Protein AF-A0A928EV12-F1 (afdb_monomer_lite)

Foldseek 3Di:
DVVVVVVVVVVVVVVVLVVDDPQARDDDPVVLVVLVVLCVDPPRNVVVLVCQCPPPSHPVSNVSSVVVVVVVVVVVVVVVVVVVCCVVPVCVVVVVVVVVVVVVVVVVVVVVD

Structure (mmCIF, N/CA/C/O backbone):
data_AF-A0A928EV12-F1
#
_entry.id   AF-A0A928EV12-F1
#
loop_
_atom_site.group_PDB
_atom_site.id
_atom_site.type_symbol
_atom_site.label_atom_id
_atom_site.label_alt_id
_atom_site.label_comp_id
_atom_site.label_asym_id
_atom_site.label_entity_id
_atom_site.label_seq_id
_atom_site.pdbx_PDB_ins_code
_atom_site.Cartn_x
_atom_site.Cartn_y
_atom_site.Cartn_z
_atom_site.occupancy
_atom_site.B_iso_or_equiv
_atom_site.auth_seq_id
_atom_site.auth_comp_id
_atom_site.auth_asym_id
_atom_site.auth_atom_id
_atom_site.pdbx_PDB_model_num
ATOM 1 N N . MET A 1 1 ? -9.757 -16.437 40.587 1.00 73.81 1 MET A N 1
ATOM 2 C CA . MET A 1 1 ? -9.591 -14.972 40.817 1.00 73.81 1 MET A CA 1
ATOM 3 C C . MET A 1 1 ? -8.925 -14.192 39.666 1.00 73.81 1 MET A C 1
ATOM 5 O O . MET A 1 1 ? -9.386 -13.099 39.354 1.00 73.81 1 MET A O 1
ATOM 9 N N . LYS A 1 2 ? -7.878 -14.703 38.990 1.00 88.75 2 LYS A N 1
ATOM 10 C CA . LYS A 1 2 ? -7.139 -13.962 37.933 1.00 88.75 2 LYS A CA 1
ATOM 11 C C . LYS A 1 2 ? -8.007 -13.497 36.737 1.00 88.75 2 LYS A C 1
ATOM 13 O O . LYS A 1 2 ? -7.866 -12.365 36.278 1.00 88.75 2 LYS A O 1
ATOM 18 N N . LYS A 1 3 ? -8.952 -14.329 36.267 1.00 84.19 3 LYS A N 1
ATOM 19 C CA . LYS A 1 3 ? -9.862 -14.020 35.137 1.00 84.19 3 LYS A CA 1
ATOM 20 C C . LYS A 1 3 ? -10.787 -12.826 35.424 1.00 84.19 3 LYS A C 1
ATOM 22 O O . LYS A 1 3 ? -10.951 -11.966 34.565 1.00 84.19 3 LYS A O 1
ATOM 27 N N . VAL A 1 4 ? -11.313 -12.731 36.646 1.00 87.00 4 VAL A N 1
ATOM 28 C CA . VAL A 1 4 ? -12.197 -11.633 37.084 1.00 87.00 4 VAL A CA 1
ATOM 29 C C . VAL A 1 4 ? -11.447 -10.298 37.089 1.00 87.00 4 VAL A C 1
ATOM 31 O O . VAL A 1 4 ? -11.920 -9.325 36.502 1.00 87.00 4 VAL A O 1
ATOM 34 N N . LYS A 1 5 ? -10.223 -10.270 37.638 1.00 91.19 5 LYS A N 1
ATOM 35 C CA . LYS A 1 5 ? -9.355 -9.078 37.608 1.00 91.19 5 LYS A CA 1
ATOM 36 C C . LYS A 1 5 ? -9.077 -8.609 36.166 1.00 91.19 5 LYS A C 1
ATOM 38 O O . LYS A 1 5 ? -9.155 -7.416 35.882 1.00 91.19 5 LYS A O 1
ATOM 43 N N . LYS A 1 6 ? -8.841 -9.540 35.227 1.00 90.44 6 LYS A N 1
ATOM 44 C CA . LYS A 1 6 ? -8.634 -9.237 33.792 1.00 90.44 6 LYS A CA 1
ATOM 45 C C . LYS A 1 6 ? -9.875 -8.627 33.126 1.00 90.44 6 LYS A C 1
ATOM 47 O O . LYS A 1 6 ? -9.745 -7.689 32.342 1.00 90.44 6 LYS A O 1
ATOM 52 N N . ILE A 1 7 ? -11.068 -9.142 33.428 1.00 91.25 7 ILE A N 1
ATOM 53 C CA . ILE A 1 7 ? -12.334 -8.626 32.879 1.00 91.25 7 ILE A CA 1
ATOM 54 C C . ILE A 1 7 ? -12.614 -7.212 33.401 1.00 91.25 7 ILE A C 1
ATOM 56 O O . ILE A 1 7 ? -12.948 -6.334 32.604 1.00 91.25 7 ILE A O 1
ATOM 60 N N . SER A 1 8 ? -12.409 -6.974 34.701 1.00 92.12 8 SER A N 1
ATOM 61 C CA . SER A 1 8 ? -12.546 -5.644 35.311 1.00 92.12 8 SER A CA 1
ATOM 62 C C . SER A 1 8 ? -11.635 -4.616 34.627 1.00 92.12 8 SER A C 1
ATOM 64 O O . SER A 1 8 ? -12.114 -3.592 34.136 1.00 92.12 8 SER A O 1
ATOM 66 N N . LYS A 1 9 ? -10.351 -4.952 34.437 1.00 92.69 9 LYS A N 1
ATOM 67 C CA . LYS A 1 9 ? -9.385 -4.083 33.745 1.00 92.69 9 LYS A CA 1
ATOM 68 C C . LYS A 1 9 ? -9.809 -3.747 32.306 1.00 92.69 9 LYS A C 1
ATOM 70 O O . LYS A 1 9 ? -9.748 -2.592 31.901 1.00 92.69 9 LYS A O 1
ATOM 75 N N . ARG A 1 10 ? -10.308 -4.721 31.530 1.00 89.88 10 ARG A N 1
ATOM 76 C CA . ARG A 1 10 ? -10.842 -4.480 30.167 1.00 89.88 10 ARG A CA 1
ATOM 77 C C . ARG A 1 10 ? -12.075 -3.574 30.166 1.00 89.88 10 ARG A C 1
ATOM 79 O O . ARG A 1 10 ? -12.277 -2.805 29.228 1.00 89.88 10 ARG A O 1
ATOM 86 N N . LYS A 1 11 ? -12.931 -3.686 31.185 1.00 91.38 11 LYS A N 1
ATOM 87 C CA . LYS A 1 11 ? -14.104 -2.817 31.350 1.00 91.38 11 LYS A CA 1
ATOM 88 C C . LYS A 1 11 ? -13.667 -1.379 31.644 1.00 91.38 11 LYS A C 1
ATOM 90 O O . LYS A 1 11 ? -14.196 -0.463 31.026 1.00 91.38 11 LYS A O 1
ATOM 95 N N . GLN A 1 12 ? -12.654 -1.208 32.492 1.00 93.31 12 GLN A N 1
ATOM 96 C CA . GLN A 1 12 ? -12.059 0.092 32.800 1.00 93.31 12 GLN A CA 1
ATOM 97 C C . GLN A 1 12 ? -11.434 0.755 31.561 1.00 93.31 12 GLN A C 1
ATOM 99 O O . GLN A 1 12 ? -11.754 1.904 31.278 1.00 93.31 12 GLN A O 1
ATOM 104 N N . ILE A 1 13 ? -10.632 0.027 30.771 1.00 91.44 13 ILE A N 1
ATOM 105 C CA . ILE A 1 13 ? -10.025 0.553 29.529 1.00 91.44 13 ILE A CA 1
ATOM 106 C C . ILE A 1 13 ? -11.102 1.045 28.554 1.00 91.44 13 ILE A C 1
ATOM 108 O O . ILE A 1 13 ? -11.029 2.174 28.083 1.00 91.44 13 ILE A O 1
ATOM 112 N N . ARG A 1 14 ? -12.159 0.253 28.324 1.00 88.56 14 ARG A N 1
ATOM 113 C CA . ARG A 1 14 ? -13.274 0.668 27.454 1.00 88.56 14 ARG A CA 1
ATOM 114 C C . ARG A 1 14 ? -13.992 1.925 27.948 1.00 88.56 14 ARG A C 1
ATOM 116 O O . ARG A 1 14 ? -14.496 2.691 27.134 1.00 88.56 14 ARG A O 1
ATOM 123 N N . ASN A 1 15 ? -14.084 2.136 29.260 1.00 91.38 15 ASN A N 1
ATOM 124 C CA . ASN A 1 15 ? -14.688 3.353 29.805 1.00 91.38 15 ASN A CA 1
ATOM 125 C C . ASN A 1 15 ? -13.803 4.577 29.544 1.00 91.38 15 ASN A C 1
ATOM 127 O O . ASN A 1 15 ? -14.323 5.606 29.126 1.00 91.38 15 ASN A O 1
ATOM 131 N N . ILE A 1 16 ? -12.484 4.436 29.701 1.00 91.31 16 ILE A N 1
ATOM 132 C CA . ILE A 1 16 ? -11.512 5.486 29.365 1.00 91.31 16 ILE A CA 1
ATOM 133 C C . ILE A 1 16 ? -11.598 5.815 27.866 1.00 91.31 16 ILE A C 1
ATOM 135 O O . ILE A 1 16 ? -11.773 6.971 27.499 1.00 91.31 16 ILE A O 1
ATOM 139 N N . GLU A 1 17 ? -11.600 4.807 26.986 1.00 88.62 17 GLU A N 1
ATOM 140 C CA . GLU A 1 17 ? -11.750 4.991 25.531 1.00 88.62 17 GLU A CA 1
ATOM 141 C C . GLU A 1 17 ? -13.028 5.751 25.142 1.00 88.62 17 GLU A C 1
ATOM 143 O O . GLU A 1 17 ? -13.025 6.545 24.200 1.00 88.62 17 GLU A O 1
ATOM 148 N N . LYS A 1 18 ? -14.134 5.539 25.867 1.00 87.81 18 LYS A N 1
ATOM 149 C CA . LYS A 1 18 ? -15.393 6.265 25.634 1.00 87.81 18 LYS A CA 1
ATOM 150 C C . LYS A 1 18 ? -15.306 7.738 26.030 1.00 87.81 18 LYS A C 1
ATOM 152 O O . LYS A 1 18 ? -15.986 8.554 25.406 1.00 87.81 18 LYS A O 1
ATOM 157 N N . GLN A 1 19 ? -14.485 8.073 27.022 1.00 90.88 19 GLN A N 1
ATOM 158 C CA . GLN A 1 19 ? -14.250 9.450 27.458 1.00 90.88 19 GLN A CA 1
ATOM 159 C C . GLN A 1 19 ? -13.335 10.218 26.493 1.00 90.88 19 GLN A C 1
ATOM 161 O O . GLN A 1 19 ? -13.377 11.446 26.472 1.00 90.88 19 GLN A O 1
ATOM 166 N N . LEU A 1 20 ? -12.563 9.528 25.639 1.00 88.75 20 LEU A N 1
ATOM 167 C CA . LEU A 1 20 ? -11.733 10.193 24.637 1.00 88.75 20 LEU A CA 1
ATOM 168 C C . LEU A 1 20 ? -12.584 10.941 23.591 1.00 88.75 20 LEU A C 1
ATOM 170 O O . LEU A 1 20 ? -13.633 10.436 23.145 1.00 88.75 20 LEU A O 1
ATOM 174 N N . PRO A 1 21 ? -12.098 12.105 23.115 1.00 88.12 21 PRO A N 1
ATOM 175 C CA . PRO A 1 21 ? -12.708 12.807 21.995 1.00 88.12 21 PRO A CA 1
ATOM 176 C C . PRO A 1 21 ? -12.748 11.891 20.770 1.00 88.12 21 PRO A C 1
ATOM 178 O O . PRO A 1 21 ? -11.822 11.116 20.517 1.00 88.12 21 PRO A O 1
ATOM 181 N N . LYS A 1 22 ? -13.822 11.993 19.975 1.00 85.25 22 LYS A N 1
ATOM 182 C CA . LYS A 1 22 ? -14.079 11.106 18.822 1.00 85.25 22 LYS A CA 1
ATOM 183 C C . LYS A 1 22 ? -12.880 10.997 17.862 1.00 85.25 22 LYS A C 1
ATOM 185 O O . LYS A 1 22 ? -12.693 9.951 17.253 1.00 85.25 22 LYS A O 1
ATOM 190 N N . SER A 1 23 ? -12.058 12.042 17.764 1.00 86.50 23 SER A N 1
ATOM 191 C CA . SER A 1 23 ? -10.881 12.121 16.890 1.00 86.50 23 SER A CA 1
ATOM 192 C C . SER A 1 23 ? -9.708 11.217 17.295 1.00 86.50 23 SER A C 1
ATOM 194 O O . SER A 1 23 ? -8.861 10.944 16.448 1.00 86.50 23 SER A O 1
ATOM 196 N N . TYR A 1 24 ? -9.652 10.772 18.554 1.00 87.56 24 TYR A N 1
ATOM 197 C CA . TYR A 1 24 ? -8.582 9.923 19.101 1.00 87.56 24 TYR A CA 1
ATOM 198 C C . TYR A 1 24 ? -9.077 8.553 19.560 1.00 87.56 24 TYR A C 1
ATOM 200 O O . TYR A 1 24 ? -8.311 7.771 20.121 1.00 87.56 24 TYR A O 1
ATOM 208 N N . ARG A 1 25 ? -10.354 8.236 19.328 1.00 87.94 25 ARG A N 1
ATOM 209 C CA . ARG A 1 25 ? -10.875 6.927 19.709 1.00 87.94 25 ARG A CA 1
ATOM 210 C C . ARG A 1 25 ? -10.173 5.830 18.904 1.00 87.94 25 ARG A C 1
ATOM 212 O O . ARG A 1 25 ? -10.080 5.950 17.673 1.00 87.94 25 ARG A O 1
ATOM 219 N N . PRO A 1 26 ? -9.685 4.774 19.576 1.00 86.44 26 PRO A N 1
ATOM 220 C CA . PRO A 1 26 ? -9.046 3.664 18.897 1.00 86.44 26 PRO A CA 1
ATOM 221 C C . PRO A 1 26 ? -10.065 2.931 18.026 1.00 86.44 26 PRO A C 1
ATOM 223 O O . PRO A 1 26 ? -11.250 2.840 18.351 1.00 86.44 26 PRO A O 1
ATOM 226 N N . ILE A 1 27 ? -9.587 2.421 16.896 1.00 88.75 27 ILE A N 1
ATOM 227 C CA . ILE A 1 27 ? -10.366 1.560 16.010 1.00 88.75 27 ILE A CA 1
ATOM 228 C C . ILE A 1 27 ? -9.969 0.124 16.309 1.00 88.75 27 ILE A C 1
ATOM 230 O O . ILE A 1 27 ? -8.825 -0.159 16.665 1.00 88.75 27 ILE A O 1
ATOM 234 N N . THR A 1 28 ? -10.925 -0.788 16.188 1.00 89.56 28 THR A N 1
ATOM 235 C CA . THR A 1 28 ? -10.666 -2.218 16.331 1.00 89.56 28 THR A CA 1
ATOM 236 C C . THR A 1 28 ? -9.687 -2.700 15.255 1.00 89.56 28 THR A C 1
ATOM 238 O O . THR A 1 28 ? -9.637 -2.154 14.153 1.00 89.56 28 THR A O 1
ATOM 241 N N . GLY A 1 29 ? -8.932 -3.766 15.539 1.00 88.75 29 GLY A N 1
ATOM 242 C CA . GLY A 1 29 ? -8.013 -4.355 14.553 1.00 88.75 29 GLY A CA 1
ATOM 243 C C . GLY A 1 29 ? -8.708 -4.729 13.236 1.00 88.75 29 GLY A C 1
ATOM 244 O O . GLY A 1 29 ? -8.169 -4.489 12.160 1.00 88.75 29 GLY A O 1
ATOM 245 N N . TRP A 1 30 ? -9.957 -5.197 13.306 1.00 92.25 30 TRP A N 1
ATOM 246 C CA . TRP A 1 30 ? -10.768 -5.513 12.124 1.00 92.25 30 TRP A CA 1
ATOM 247 C C . TRP A 1 30 ? -11.095 -4.286 11.263 1.00 92.25 30 TRP A C 1
ATOM 249 O O . TRP A 1 30 ? -11.146 -4.374 10.038 1.00 92.25 30 TRP A O 1
ATOM 259 N N . GLY A 1 31 ? -11.274 -3.122 11.894 1.00 89.62 31 GLY A N 1
ATOM 260 C CA . GLY A 1 31 ? -11.473 -1.870 11.174 1.00 89.62 31 GLY A CA 1
ATOM 261 C C . GLY A 1 31 ? -10.233 -1.447 10.385 1.00 89.62 31 GLY A C 1
ATOM 262 O O . GLY A 1 31 ? -10.372 -0.841 9.327 1.00 89.62 31 GLY A O 1
ATOM 263 N N . TYR A 1 32 ? -9.026 -1.794 10.846 1.00 90.31 32 TYR A N 1
ATOM 264 C CA . TYR A 1 32 ? -7.810 -1.623 10.044 1.00 90.31 32 TYR A CA 1
ATOM 265 C C . TYR A 1 32 ? -7.730 -2.632 8.913 1.00 90.31 32 TYR A C 1
ATOM 267 O O . TYR A 1 32 ? -7.477 -2.227 7.785 1.00 90.31 32 TYR A O 1
ATOM 275 N N . PHE A 1 33 ? -8.013 -3.904 9.196 1.00 93.69 33 PHE A N 1
ATOM 276 C CA . PHE A 1 33 ? -7.985 -4.970 8.197 1.00 93.69 33 PHE A CA 1
ATOM 277 C C . PHE A 1 33 ? -8.821 -4.629 6.959 1.00 93.69 33 PHE A C 1
ATOM 279 O O . PHE A 1 33 ? -8.302 -4.637 5.846 1.00 93.69 33 PHE A O 1
ATOM 286 N N . TRP A 1 34 ? -10.087 -4.240 7.143 1.00 92.38 34 TRP A N 1
ATOM 287 C CA . TRP A 1 34 ? -10.955 -3.911 6.009 1.00 92.38 34 TRP A CA 1
ATOM 288 C C . TRP A 1 34 ? -10.472 -2.686 5.231 1.00 92.38 34 TRP A C 1
ATOM 290 O O . TRP A 1 34 ? -10.645 -2.607 4.021 1.00 92.38 34 TRP A O 1
ATOM 300 N N . ARG A 1 35 ? -9.820 -1.735 5.908 1.00 91.56 35 ARG A N 1
ATOM 301 C CA . ARG A 1 35 ? -9.236 -0.560 5.253 1.00 91.56 35 ARG A CA 1
ATOM 302 C C . ARG A 1 35 ? -8.003 -0.942 4.446 1.00 91.56 35 ARG A C 1
ATOM 304 O O . ARG A 1 35 ? -7.859 -0.436 3.345 1.00 91.56 35 ARG A O 1
ATOM 311 N N . THR A 1 36 ? -7.172 -1.863 4.933 1.00 91.19 36 THR A N 1
ATOM 312 C CA . THR A 1 36 ? -6.067 -2.433 4.149 1.00 91.19 36 THR A CA 1
ATOM 313 C C . THR A 1 36 ? -6.584 -3.120 2.887 1.00 91.19 36 THR A C 1
ATOM 315 O O . THR A 1 36 ? -6.077 -2.846 1.806 1.00 91.19 36 THR A O 1
ATOM 318 N N . VAL A 1 37 ? -7.623 -3.956 3.009 1.00 92.25 37 VAL A N 1
ATOM 319 C CA . VAL A 1 37 ? -8.257 -4.625 1.859 1.00 92.25 37 VAL A CA 1
ATOM 320 C C . VAL A 1 37 ? -8.830 -3.598 0.884 1.00 92.25 37 VAL A C 1
ATOM 322 O O . VAL A 1 37 ? -8.573 -3.678 -0.311 1.00 92.25 37 VAL A O 1
ATOM 325 N N . LEU A 1 38 ? -9.544 -2.590 1.389 1.00 90.50 38 LEU A N 1
ATOM 326 C CA . LEU A 1 38 ? -10.119 -1.531 0.564 1.00 90.50 38 LEU A CA 1
ATOM 327 C C . LEU A 1 38 ? -9.040 -0.745 -0.190 1.00 90.50 38 LEU A C 1
ATOM 329 O O . LEU A 1 38 ? -9.225 -0.441 -1.359 1.00 90.50 38 LEU A O 1
ATOM 333 N N . TYR A 1 39 ? -7.915 -0.434 0.458 1.00 90.12 39 TYR A N 1
ATOM 334 C CA . TYR A 1 39 ? -6.802 0.302 -0.149 1.00 90.12 39 TYR A CA 1
ATOM 335 C C . TYR A 1 39 ? -5.997 -0.521 -1.156 1.00 90.12 39 TYR A C 1
ATOM 337 O O . TYR A 1 39 ? -5.330 0.065 -2.006 1.00 90.12 39 TYR A O 1
ATOM 345 N N . ALA A 1 40 ? -6.061 -1.851 -1.075 1.00 88.50 40 ALA A N 1
ATOM 346 C CA . ALA A 1 40 ? -5.421 -2.739 -2.038 1.00 88.50 40 ALA A CA 1
ATOM 347 C C . ALA A 1 40 ? -6.155 -2.771 -3.389 1.00 88.50 40 ALA A C 1
ATOM 349 O O . ALA A 1 40 ? -5.550 -3.119 -4.400 1.00 88.50 40 ALA A O 1
ATOM 350 N N . ILE A 1 41 ? -7.440 -2.396 -3.426 1.00 91.62 41 ILE A N 1
ATOM 351 C CA . ILE A 1 41 ? -8.224 -2.355 -4.664 1.00 91.62 41 ILE A CA 1
ATOM 352 C C . ILE A 1 41 ? -7.755 -1.161 -5.516 1.00 91.62 41 ILE A C 1
ATOM 354 O O . ILE A 1 41 ? -7.864 -0.015 -5.066 1.00 91.62 41 ILE A O 1
ATOM 358 N N . PRO A 1 42 ? -7.266 -1.380 -6.750 1.00 86.31 42 PRO A N 1
ATOM 359 C CA . PRO A 1 42 ? -6.838 -0.290 -7.620 1.00 86.31 42 PRO A CA 1
ATOM 360 C C . PRO A 1 42 ? -8.024 0.603 -8.012 1.00 86.31 42 PRO A C 1
ATOM 362 O O . PRO A 1 42 ? -9.179 0.175 -8.007 1.00 86.31 42 PRO A O 1
ATOM 365 N N . VAL A 1 43 ? -7.738 1.860 -8.360 1.00 88.19 43 VAL A N 1
ATOM 366 C CA . VAL A 1 43 ? -8.727 2.898 -8.715 1.00 88.19 43 VAL A CA 1
ATOM 367 C C . VAL A 1 43 ? -9.626 3.301 -7.538 1.00 88.19 43 VAL A C 1
ATOM 369 O O . VAL A 1 43 ? -9.430 4.366 -6.957 1.00 88.19 43 VAL A O 1
ATOM 372 N N . ILE A 1 44 ? -10.579 2.459 -7.129 1.00 90.69 44 ILE A N 1
ATOM 373 C CA . ILE A 1 44 ? -11.565 2.788 -6.083 1.00 90.69 44 ILE A CA 1
ATOM 374 C C . ILE A 1 44 ? -10.886 2.918 -4.715 1.00 90.69 44 ILE A C 1
ATOM 376 O O . ILE A 1 44 ? -11.128 3.879 -3.980 1.00 90.69 44 ILE A O 1
ATOM 380 N N . GLY A 1 45 ? -9.998 1.981 -4.378 1.00 90.25 45 GLY A N 1
ATOM 381 C CA . GLY A 1 45 ? -9.266 2.004 -3.115 1.00 90.25 45 GLY A CA 1
ATOM 382 C C . GLY A 1 45 ? -8.350 3.211 -2.989 1.00 90.25 45 GLY A C 1
ATOM 383 O O . GLY A 1 45 ? -8.262 3.801 -1.914 1.00 90.25 45 GLY A O 1
ATOM 384 N N . TRP A 1 46 ? -7.735 3.634 -4.096 1.00 89.06 46 TRP A N 1
ATOM 385 C CA . TRP A 1 46 ? -6.868 4.812 -4.144 1.00 89.06 46 TRP A CA 1
ATOM 386 C C . TRP A 1 46 ? -7.645 6.117 -3.958 1.00 89.06 46 TRP A C 1
ATOM 388 O O . TRP A 1 46 ? -7.186 6.990 -3.223 1.00 89.06 46 TRP A O 1
ATOM 398 N N . LEU A 1 47 ? -8.851 6.227 -4.528 1.00 90.25 47 LEU A N 1
ATOM 399 C CA . LEU A 1 47 ? -9.739 7.367 -4.279 1.00 90.25 47 LEU A CA 1
ATOM 400 C C . LEU A 1 47 ? -10.127 7.453 -2.798 1.00 90.25 47 LEU A C 1
ATOM 402 O O . LEU A 1 47 ? -9.961 8.499 -2.168 1.00 90.25 47 LEU A O 1
ATOM 406 N N . VAL A 1 48 ? -10.579 6.344 -2.199 1.00 90.81 48 VAL A N 1
ATOM 407 C CA . VAL A 1 48 ? -10.937 6.318 -0.769 1.00 90.81 48 VAL A CA 1
ATOM 408 C C . VAL A 1 48 ? -9.722 6.594 0.120 1.00 90.81 48 VAL A C 1
ATOM 410 O O . VAL A 1 48 ? -9.835 7.280 1.140 1.00 90.81 48 VAL A O 1
ATOM 413 N N . LEU A 1 49 ? -8.549 6.087 -0.258 1.00 91.88 49 LEU A N 1
ATOM 414 C CA . LEU A 1 49 ? -7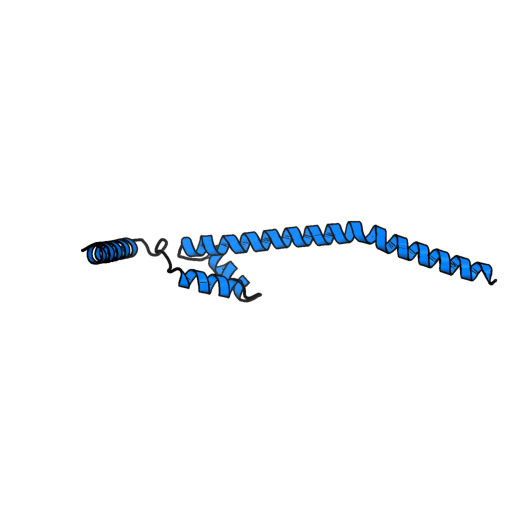.286 6.343 0.424 1.00 91.88 49 LEU A CA 1
ATOM 415 C C . LEU A 1 49 ? -6.924 7.833 0.382 1.00 91.88 49 LEU A C 1
ATOM 417 O O . LEU A 1 49 ? -6.575 8.379 1.430 1.00 91.88 49 LEU A O 1
ATOM 421 N N . LEU A 1 50 ? -7.091 8.510 -0.758 1.00 89.38 50 LEU A N 1
ATOM 422 C CA . LEU A 1 50 ? -6.863 9.952 -0.896 1.00 89.38 50 LEU A CA 1
ATOM 423 C C . LEU A 1 50 ? -7.806 10.760 0.010 1.00 89.38 50 LEU A C 1
ATOM 425 O O . LEU A 1 50 ? -7.351 11.590 0.805 1.00 89.38 50 LEU A O 1
ATOM 429 N N . PHE A 1 51 ? -9.110 10.464 -0.027 1.00 91.38 51 PHE A N 1
ATOM 430 C CA . PHE A 1 51 ? -10.090 11.129 0.838 1.00 91.38 51 PHE A CA 1
ATOM 431 C C . PHE A 1 51 ? -9.789 10.905 2.325 1.00 91.38 51 PHE A C 1
ATOM 433 O O . PHE A 1 51 ? -9.822 11.850 3.118 1.00 91.38 51 PHE A O 1
ATOM 440 N N . ASN A 1 52 ? -9.416 9.684 2.719 1.00 90.44 52 ASN A N 1
ATOM 441 C CA . ASN A 1 52 ? -9.036 9.385 4.100 1.00 90.44 52 ASN A CA 1
ATOM 442 C C . ASN A 1 52 ? -7.689 10.008 4.506 1.00 90.44 52 ASN A C 1
ATOM 444 O O . ASN A 1 52 ? -7.508 10.350 5.676 1.00 90.44 52 ASN A O 1
ATOM 448 N N . ALA A 1 53 ? -6.743 10.186 3.585 1.00 88.81 53 ALA A N 1
ATOM 449 C CA . ALA A 1 53 ? -5.460 10.828 3.870 1.00 88.81 53 ALA A CA 1
ATOM 450 C C . ALA A 1 53 ? -5.623 12.333 4.165 1.00 88.81 53 ALA A C 1
ATOM 452 O O . ALA A 1 53 ? -4.940 12.886 5.045 1.00 88.81 53 ALA A O 1
ATOM 453 N N . ILE A 1 54 ? -6.561 12.990 3.474 1.00 88.94 54 ILE A N 1
ATOM 454 C CA . ILE A 1 54 ? -6.806 14.431 3.590 1.00 88.94 54 ILE A CA 1
ATOM 455 C C . ILE A 1 54 ? -7.836 14.738 4.685 1.00 88.94 54 ILE A C 1
ATOM 457 O O . ILE A 1 54 ? -7.524 15.523 5.584 1.00 88.94 54 ILE A O 1
ATOM 461 N N . GLY A 1 55 ? -9.011 14.100 4.648 1.00 85.19 55 GLY A N 1
ATOM 462 C CA . GLY A 1 55 ? -10.216 14.514 5.379 1.00 85.19 55 GLY A CA 1
ATOM 463 C C . GLY A 1 55 ? -10.671 13.606 6.527 1.00 85.19 55 GLY A C 1
ATOM 464 O O . GLY A 1 55 ? -11.717 13.858 7.124 1.00 85.19 55 GLY A O 1
ATOM 465 N N . ALA A 1 56 ? -9.925 12.553 6.877 1.00 88.31 56 ALA A N 1
ATOM 466 C CA . ALA A 1 56 ? -10.329 11.669 7.970 1.00 88.31 56 ALA A CA 1
ATOM 467 C C . ALA A 1 56 ? -10.441 12.412 9.316 1.00 88.31 56 ALA A C 1
ATOM 469 O O . ALA A 1 56 ? -9.454 12.906 9.866 1.00 88.31 56 ALA A O 1
ATOM 470 N N . LYS A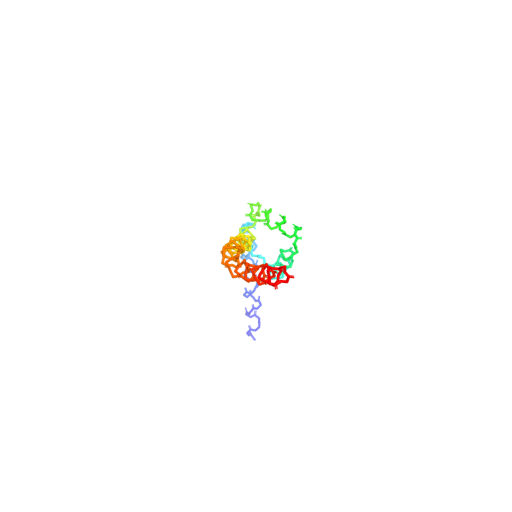 1 57 ? -11.651 12.403 9.895 1.00 85.94 57 LYS A N 1
ATOM 471 C CA . LYS A 1 57 ? -11.956 12.994 11.211 1.00 85.94 57 LYS A CA 1
ATOM 472 C C . LYS A 1 57 ? -11.200 12.321 12.363 1.00 85.94 57 LYS A C 1
ATOM 474 O O . LYS A 1 57 ? -10.858 12.974 13.346 1.00 85.94 57 LYS A O 1
ATOM 479 N N . ASN A 1 58 ? -10.940 11.017 12.257 1.00 88.50 58 ASN A N 1
ATOM 480 C CA . ASN A 1 58 ? -10.121 10.288 13.224 1.00 88.50 58 ASN A CA 1
ATOM 481 C C . ASN A 1 58 ? -8.640 10.386 12.824 1.00 88.50 58 ASN A C 1
ATOM 483 O O . ASN A 1 58 ? -8.248 9.993 11.725 1.00 88.50 58 ASN A O 1
ATOM 487 N N . ARG A 1 59 ? -7.797 10.885 13.730 1.00 86.69 59 ARG A N 1
ATOM 488 C CA . ARG A 1 59 ? -6.360 11.071 13.478 1.00 86.69 59 ARG A CA 1
ATOM 489 C C . ARG A 1 59 ? -5.660 9.748 13.187 1.00 86.69 59 ARG A C 1
ATOM 491 O O . ARG A 1 59 ? -4.811 9.692 12.304 1.00 86.69 59 ARG A O 1
ATOM 498 N N . ASN A 1 60 ? -6.071 8.679 13.860 1.00 89.00 60 ASN A N 1
ATOM 499 C CA . ASN A 1 60 ? -5.499 7.348 13.686 1.00 89.00 60 ASN A CA 1
ATOM 500 C C . ASN A 1 60 ? -5.807 6.769 12.287 1.00 89.00 60 ASN A C 1
ATOM 502 O O . ASN A 1 60 ? -4.974 6.130 11.650 1.00 89.00 60 ASN A O 1
ATOM 506 N N . VAL A 1 61 ? -6.990 7.085 11.749 1.00 89.62 61 VAL A N 1
ATOM 507 C CA . VAL A 1 61 ? -7.405 6.745 10.373 1.00 89.62 61 VAL A CA 1
ATOM 508 C C . VAL A 1 61 ? -6.546 7.475 9.355 1.00 89.62 61 VAL A C 1
ATOM 510 O O . VAL A 1 61 ? -6.118 6.863 8.377 1.00 89.62 61 VAL A O 1
ATOM 513 N N . ARG A 1 62 ? -6.286 8.758 9.613 1.00 90.06 62 ARG A N 1
ATOM 514 C CA . ARG A 1 62 ? -5.527 9.647 8.739 1.00 90.06 62 ARG A CA 1
ATOM 515 C C . ARG A 1 62 ? -4.065 9.230 8.618 1.00 90.06 62 ARG A C 1
ATOM 517 O O . ARG A 1 62 ? -3.561 9.120 7.507 1.00 90.06 62 ARG A O 1
ATOM 524 N N . TYR A 1 63 ? -3.395 8.958 9.742 1.00 88.19 63 TYR A N 1
ATOM 525 C CA . TYR A 1 63 ? -2.008 8.474 9.731 1.00 88.19 63 TYR A CA 1
ATOM 526 C C . TYR A 1 63 ? -1.887 7.135 9.004 1.00 88.19 63 TYR A C 1
ATOM 528 O O . TYR A 1 63 ? -1.014 6.975 8.156 1.00 88.19 63 TYR A O 1
ATOM 536 N N . PHE A 1 64 ? -2.831 6.227 9.251 1.00 90.38 64 PHE A N 1
ATOM 537 C CA . PHE A 1 64 ? -2.878 4.940 8.570 1.00 90.38 64 PHE A CA 1
ATOM 538 C C . PHE A 1 64 ? -3.105 5.045 7.054 1.00 90.38 64 PHE A C 1
ATOM 540 O O . PHE A 1 64 ? -2.608 4.205 6.324 1.00 90.38 64 PHE A O 1
ATOM 547 N N . ALA A 1 65 ? -3.842 6.048 6.563 1.00 91.62 65 ALA A N 1
ATOM 548 C CA . ALA A 1 65 ? -4.054 6.253 5.124 1.00 91.62 65 ALA A CA 1
ATOM 549 C C . ALA A 1 65 ? -2.868 6.951 4.432 1.00 91.62 65 ALA A C 1
ATOM 551 O O . ALA A 1 65 ? -2.598 6.703 3.262 1.00 91.62 65 ALA A O 1
ATOM 552 N N . ARG A 1 66 ? -2.134 7.808 5.151 1.00 89.75 66 ARG A N 1
ATOM 553 C CA . ARG A 1 66 ? -0.982 8.544 4.605 1.00 89.75 66 ARG A CA 1
ATOM 554 C C . ARG A 1 66 ? 0.246 7.669 4.378 1.00 89.75 66 ARG A C 1
ATOM 556 O O . ARG A 1 66 ? 0.953 7.892 3.409 1.00 89.75 66 ARG A O 1
ATOM 563 N N . ALA A 1 67 ? 0.495 6.680 5.235 1.00 90.81 67 ALA A N 1
ATOM 564 C CA . ALA A 1 67 ? 1.619 5.759 5.063 1.00 90.81 67 ALA A CA 1
ATOM 565 C C . ALA A 1 67 ? 1.579 4.980 3.725 1.00 90.81 67 ALA A C 1
ATOM 567 O O . ALA A 1 67 ? 2.551 5.070 2.978 1.00 90.81 67 ALA A O 1
ATOM 568 N N . PRO A 1 68 ? 0.479 4.287 3.353 1.00 88.88 68 PRO A N 1
ATOM 569 C CA . PRO A 1 68 ? 0.381 3.627 2.054 1.00 88.88 68 PRO A CA 1
ATOM 570 C C . PRO A 1 68 ? 0.329 4.632 0.898 1.00 88.88 68 PRO A C 1
ATOM 572 O O . PRO A 1 68 ? 0.850 4.330 -0.165 1.00 88.88 68 PRO A O 1
ATOM 575 N N . PHE A 1 69 ? -0.209 5.843 1.096 1.00 89.88 69 PHE A N 1
ATOM 576 C CA . PHE A 1 69 ? -0.129 6.909 0.087 1.00 89.88 69 PHE A CA 1
ATOM 577 C C . PHE A 1 69 ? 1.321 7.314 -0.218 1.00 89.88 69 PHE A C 1
ATOM 579 O O . PHE A 1 69 ? 1.730 7.355 -1.375 1.00 89.88 69 PHE A O 1
ATOM 586 N N . CYS A 1 70 ? 2.117 7.572 0.823 1.00 89.94 70 CYS A N 1
ATOM 587 C CA . CYS A 1 70 ? 3.539 7.876 0.686 1.00 89.94 70 CYS A CA 1
ATOM 588 C C . CYS A 1 70 ? 4.312 6.704 0.071 1.00 89.94 70 CYS A C 1
ATOM 590 O O . CYS A 1 70 ? 5.174 6.930 -0.771 1.00 89.94 70 CYS A O 1
ATOM 592 N N . ALA A 1 71 ? 3.987 5.465 0.445 1.00 90.31 71 ALA A N 1
ATOM 593 C CA . ALA A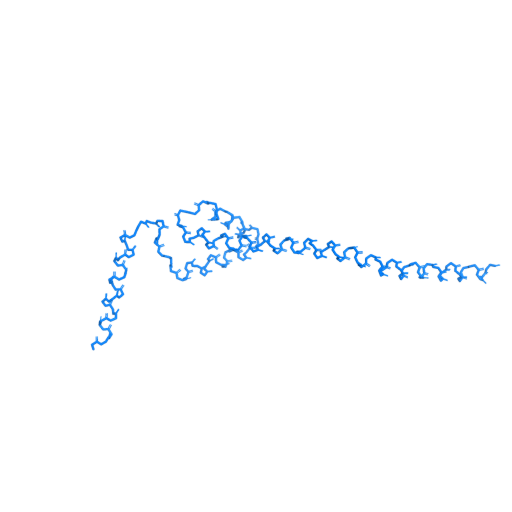 1 71 ? 4.601 4.281 -0.147 1.00 90.31 71 ALA A CA 1
ATOM 594 C C . ALA A 1 71 ? 4.261 4.137 -1.641 1.00 90.31 71 ALA A C 1
ATOM 596 O O . ALA A 1 71 ? 5.154 3.856 -2.431 1.00 90.31 71 ALA A O 1
ATOM 597 N N . LEU A 1 72 ? 3.009 4.392 -2.045 1.00 88.69 72 LEU A N 1
ATOM 598 C CA . LEU A 1 72 ? 2.605 4.404 -3.456 1.00 88.69 72 LEU A CA 1
ATOM 599 C C . LEU A 1 72 ? 3.389 5.451 -4.256 1.00 88.69 72 LEU A C 1
ATOM 601 O O . LEU A 1 72 ? 3.876 5.142 -5.340 1.00 88.69 72 LEU A O 1
ATOM 605 N N . LEU A 1 73 ? 3.567 6.659 -3.711 1.00 89.81 73 LEU A N 1
ATOM 606 C CA . LEU A 1 73 ? 4.395 7.694 -4.340 1.00 89.81 73 LEU A CA 1
ATOM 607 C C . LEU A 1 73 ? 5.866 7.277 -4.449 1.00 89.81 73 LEU A C 1
ATOM 609 O O . LEU A 1 73 ?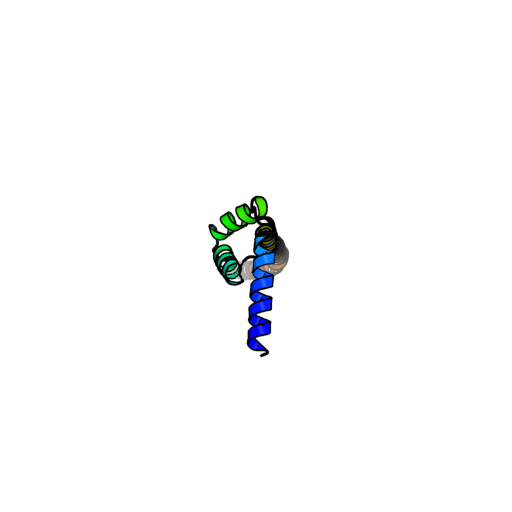 6.482 7.495 -5.487 1.00 89.81 73 LEU A O 1
ATOM 613 N N . LEU A 1 74 ? 6.425 6.652 -3.411 1.00 94.00 74 LEU A N 1
ATOM 614 C CA . LEU A 1 74 ? 7.800 6.152 -3.432 1.00 94.00 74 LEU A CA 1
ATOM 615 C C . LEU A 1 74 ? 7.989 5.082 -4.519 1.00 94.00 74 LEU A C 1
ATOM 617 O O . LEU A 1 74 ? 8.928 5.166 -5.306 1.00 94.00 74 LEU A O 1
ATOM 621 N N . VAL A 1 75 ? 7.082 4.103 -4.587 1.00 92.88 75 VAL A N 1
ATOM 622 C CA . VAL A 1 75 ? 7.106 3.043 -5.606 1.00 92.88 75 VAL A CA 1
ATOM 623 C C . VAL A 1 75 ? 6.963 3.635 -7.005 1.00 92.88 75 VAL A C 1
ATOM 625 O O . VAL A 1 75 ? 7.677 3.213 -7.906 1.00 92.88 75 VAL A O 1
ATOM 628 N N . LEU A 1 76 ? 6.101 4.640 -7.185 1.00 92.56 76 LEU A N 1
ATOM 629 C CA . LEU A 1 76 ? 5.953 5.336 -8.461 1.00 92.56 76 LEU A CA 1
ATOM 630 C C . LEU A 1 76 ? 7.262 6.014 -8.891 1.00 92.56 76 LEU A C 1
ATOM 632 O O . LEU A 1 76 ? 7.673 5.860 -10.036 1.00 92.56 76 LEU A O 1
ATOM 636 N N . ILE A 1 77 ? 7.942 6.719 -7.980 1.00 95.75 77 ILE A N 1
ATOM 637 C CA . ILE A 1 77 ? 9.235 7.361 -8.268 1.00 95.75 77 ILE A CA 1
ATOM 638 C C . ILE A 1 77 ? 10.285 6.310 -8.640 1.00 95.75 77 ILE A C 1
ATOM 640 O O . ILE A 1 77 ? 10.972 6.463 -9.646 1.00 95.75 77 ILE A O 1
ATOM 644 N N . LEU A 1 78 ? 10.390 5.227 -7.867 1.00 95.50 78 LEU A N 1
ATOM 645 C CA . LEU A 1 78 ? 11.336 4.146 -8.147 1.00 95.50 78 LEU A CA 1
ATOM 646 C C . LEU A 1 78 ? 11.043 3.452 -9.480 1.00 95.50 78 LEU A C 1
ATOM 648 O O . LEU A 1 78 ? 11.976 3.162 -10.220 1.00 95.50 78 LEU A O 1
ATOM 652 N N . ALA A 1 79 ? 9.770 3.231 -9.813 1.00 93.56 79 ALA A N 1
ATOM 653 C CA . ALA A 1 79 ? 9.368 2.663 -11.095 1.00 93.56 79 ALA A CA 1
ATOM 654 C C . ALA A 1 79 ? 9.755 3.579 -12.263 1.00 93.56 79 ALA A C 1
ATOM 656 O O . ALA A 1 79 ? 10.284 3.101 -13.261 1.00 93.56 79 ALA A O 1
ATOM 657 N N . VAL A 1 80 ? 9.557 4.896 -12.130 1.00 94.56 80 VAL A N 1
ATOM 658 C CA . VAL A 1 80 ? 9.996 5.865 -13.146 1.00 94.56 80 VAL A CA 1
ATOM 659 C C . VAL A 1 80 ? 11.515 5.837 -13.301 1.00 94.56 80 VAL A C 1
ATOM 661 O O . VAL A 1 80 ? 12.003 5.774 -14.425 1.00 94.56 80 VAL A O 1
ATOM 664 N N . VAL A 1 81 ? 12.267 5.838 -12.198 1.00 93.75 81 VAL A N 1
ATOM 665 C CA . VAL A 1 81 ? 13.735 5.758 -12.240 1.00 93.75 81 VAL A CA 1
ATOM 666 C C . VAL A 1 81 ? 14.192 4.460 -12.903 1.00 93.75 81 VAL A C 1
ATOM 668 O O . VAL A 1 81 ? 15.043 4.516 -13.783 1.00 93.75 81 VAL A O 1
ATOM 671 N N . ALA A 1 82 ? 13.608 3.317 -12.538 1.00 90.38 82 ALA A N 1
ATOM 672 C CA . ALA A 1 82 ? 13.924 2.027 -13.144 1.00 90.38 82 ALA A CA 1
ATOM 673 C C . ALA A 1 82 ? 13.675 2.044 -14.658 1.00 90.38 82 ALA A C 1
ATOM 675 O O . ALA A 1 82 ? 14.581 1.737 -15.418 1.00 90.38 82 ALA A O 1
ATOM 676 N N . VAL A 1 83 ? 12.509 2.527 -15.103 1.00 89.19 83 VAL A N 1
ATOM 677 C CA . VAL A 1 83 ? 12.189 2.647 -16.535 1.00 89.19 83 VAL A CA 1
ATOM 678 C C . VAL A 1 83 ? 13.167 3.571 -17.262 1.00 89.19 83 VAL A C 1
ATOM 680 O O . VAL A 1 83 ? 13.585 3.263 -18.374 1.00 89.19 83 VAL A O 1
ATOM 683 N N . VAL A 1 84 ? 13.549 4.701 -16.662 1.00 89.69 84 VAL A N 1
ATOM 684 C CA . VAL A 1 84 ? 14.517 5.634 -17.262 1.00 89.69 84 VAL A CA 1
ATOM 685 C C . VAL A 1 84 ? 15.901 4.997 -17.367 1.00 89.69 84 VAL A C 1
ATOM 687 O O . VAL A 1 84 ? 16.546 5.126 -18.404 1.00 89.69 84 VAL A O 1
ATOM 690 N N . VAL A 1 85 ? 16.349 4.302 -16.322 1.00 87.94 85 VAL A N 1
ATOM 691 C CA . VAL A 1 85 ? 17.634 3.594 -16.297 1.00 87.94 85 VAL A CA 1
ATOM 692 C C . VAL A 1 85 ? 17.640 2.460 -17.319 1.00 87.94 85 VAL A C 1
ATOM 694 O O . VAL A 1 85 ? 18.563 2.387 -18.122 1.00 87.94 85 VAL A O 1
ATOM 697 N N . ASP A 1 86 ? 16.595 1.637 -17.359 1.00 80.38 86 ASP A N 1
ATOM 698 C CA . ASP A 1 86 ? 16.429 0.562 -18.337 1.00 80.38 86 ASP A CA 1
ATOM 699 C C . ASP A 1 86 ? 16.433 1.117 -19.764 1.00 80.38 86 ASP A C 1
ATOM 701 O O . ASP A 1 86 ? 17.162 0.627 -20.624 1.00 80.38 86 ASP A O 1
ATOM 705 N N . LEU A 1 87 ? 15.690 2.197 -20.022 1.00 81.88 87 LEU A N 1
ATOM 706 C CA . LEU A 1 87 ? 15.663 2.856 -21.327 1.00 81.88 87 LEU A CA 1
ATOM 707 C C . LEU A 1 87 ? 17.026 3.455 -21.706 1.00 81.88 87 LEU A C 1
ATOM 709 O O . LEU A 1 87 ? 17.369 3.480 -22.886 1.00 81.88 87 LEU A O 1
ATOM 713 N N . LEU A 1 88 ? 17.795 3.953 -20.739 1.00 80.44 88 LEU A N 1
ATOM 714 C CA . LEU A 1 88 ? 19.112 4.542 -20.971 1.00 80.44 88 LEU A CA 1
ATOM 715 C C . LEU A 1 88 ? 20.194 3.471 -21.190 1.00 80.44 88 LEU A C 1
ATOM 717 O O . LEU A 1 88 ? 21.059 3.650 -22.043 1.00 80.44 88 LEU A O 1
ATOM 721 N N . LEU A 1 89 ? 20.134 2.357 -20.456 1.00 75.69 89 LEU A N 1
ATOM 722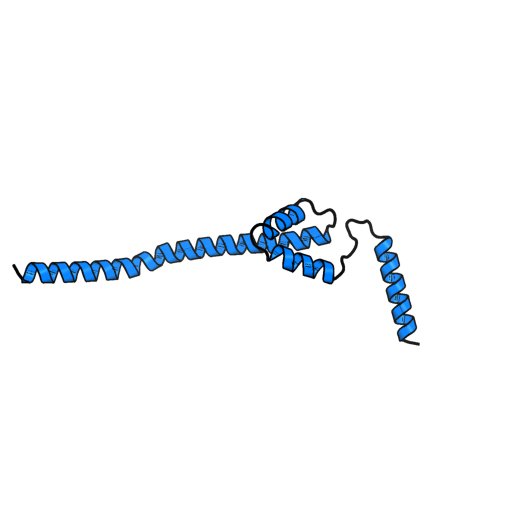 C CA . LEU A 1 89 ? 21.149 1.300 -20.467 1.00 75.69 89 LEU A CA 1
ATOM 723 C C . LEU A 1 89 ? 20.884 0.220 -21.529 1.00 75.69 89 LEU A C 1
ATOM 725 O O . LEU A 1 89 ? 21.801 -0.163 -22.255 1.00 75.69 89 LEU A O 1
ATOM 729 N N . LEU A 1 90 ? 19.642 -0.258 -21.676 1.00 65.75 90 LEU A N 1
ATOM 730 C CA . LEU A 1 90 ? 19.310 -1.352 -22.605 1.00 65.75 90 LEU A CA 1
ATOM 731 C C . LEU A 1 90 ? 19.284 -0.906 -24.070 1.00 65.75 90 LEU A C 1
ATOM 733 O O . LEU A 1 90 ? 19.526 -1.730 -24.954 1.00 65.75 90 LEU A O 1
ATOM 737 N N . LYS A 1 91 ? 19.059 0.390 -24.347 1.00 64.94 91 LYS A N 1
ATOM 738 C CA . LYS A 1 91 ? 19.198 0.941 -25.707 1.00 64.94 91 LYS A CA 1
ATOM 739 C C . LYS A 1 91 ? 20.592 0.689 -26.277 1.00 64.94 91 LYS A C 1
ATOM 741 O O . LYS A 1 91 ? 20.694 0.374 -27.454 1.00 64.94 91 LYS A O 1
ATOM 746 N N . GLY A 1 92 ? 21.644 0.783 -25.463 1.00 66.31 92 GLY A N 1
ATOM 747 C CA . GLY A 1 92 ? 23.020 0.577 -25.922 1.00 66.31 92 GLY A CA 1
ATOM 748 C C . GLY A 1 92 ? 23.275 -0.855 -26.392 1.00 66.31 92 GLY A C 1
ATOM 749 O O . GLY A 1 92 ? 23.733 -1.060 -27.512 1.00 66.31 92 GLY A O 1
ATOM 750 N N . ALA A 1 93 ? 22.921 -1.845 -25.569 1.00 74.56 93 ALA A N 1
ATOM 751 C CA . ALA A 1 93 ? 23.133 -3.250 -25.910 1.00 74.56 93 ALA A CA 1
ATOM 752 C C . ALA A 1 93 ? 22.272 -3.671 -27.109 1.00 74.56 93 ALA A C 1
ATOM 754 O O . ALA A 1 93 ? 22.790 -4.190 -28.089 1.00 74.56 93 ALA A O 1
ATOM 755 N N . MET A 1 94 ? 20.968 -3.390 -27.079 1.00 71.88 94 MET A N 1
ATOM 756 C CA . MET A 1 94 ? 20.049 -3.809 -28.140 1.00 71.88 94 MET A CA 1
ATOM 757 C C . MET A 1 94 ? 20.372 -3.157 -29.490 1.00 71.88 94 MET A C 1
ATOM 759 O O . MET A 1 94 ? 20.358 -3.835 -30.512 1.00 71.88 94 MET A O 1
ATOM 763 N N . MET A 1 95 ? 20.707 -1.862 -29.503 1.00 74.31 95 MET A N 1
ATOM 764 C CA . MET A 1 95 ? 21.080 -1.178 -30.743 1.00 74.31 95 MET A CA 1
ATOM 765 C C . MET A 1 95 ? 22.423 -1.670 -31.288 1.00 74.31 95 MET A C 1
ATOM 767 O O . MET A 1 95 ? 22.568 -1.727 -32.503 1.00 74.31 95 MET A O 1
ATOM 771 N N . ALA A 1 96 ? 23.371 -2.074 -30.434 1.00 79.75 96 ALA A N 1
ATOM 772 C CA . ALA A 1 96 ? 24.637 -2.654 -30.884 1.00 79.75 96 ALA A CA 1
ATOM 773 C C . ALA A 1 96 ? 24.420 -3.967 -31.654 1.00 79.75 96 ALA A C 1
ATOM 775 O O . ALA A 1 96 ? 24.893 -4.091 -32.780 1.00 79.75 96 ALA A O 1
ATOM 776 N N . TRP A 1 97 ? 23.613 -4.885 -31.109 1.00 83.06 97 TRP A N 1
ATOM 777 C CA . TRP A 1 97 ? 23.256 -6.135 -31.795 1.00 83.06 97 TRP A CA 1
ATOM 778 C C . TRP A 1 97 ? 22.501 -5.892 -33.109 1.00 83.06 97 TRP A C 1
ATOM 780 O O . TRP A 1 97 ? 22.728 -6.587 -34.095 1.00 83.06 97 TRP A O 1
ATOM 790 N N . VAL A 1 98 ? 21.619 -4.885 -33.156 1.00 86.00 98 VAL A N 1
ATOM 791 C CA . VAL A 1 98 ? 20.908 -4.517 -34.393 1.00 86.00 98 VAL A CA 1
ATOM 792 C C . VAL A 1 98 ? 21.869 -3.964 -35.447 1.00 86.00 98 VAL A C 1
ATOM 794 O O . VAL A 1 98 ? 21.725 -4.288 -36.622 1.00 86.00 98 VAL A O 1
ATOM 797 N N . GLN A 1 99 ? 22.848 -3.145 -35.056 1.00 84.62 99 GLN A N 1
ATOM 798 C CA . GLN A 1 99 ? 23.841 -2.608 -35.991 1.00 84.62 99 GLN A CA 1
ATOM 799 C C . GLN A 1 99 ? 24.766 -3.698 -36.540 1.00 84.62 99 GLN A C 1
ATOM 801 O O . GLN A 1 99 ? 25.054 -3.690 -37.732 1.00 84.62 99 GLN A O 1
ATOM 806 N N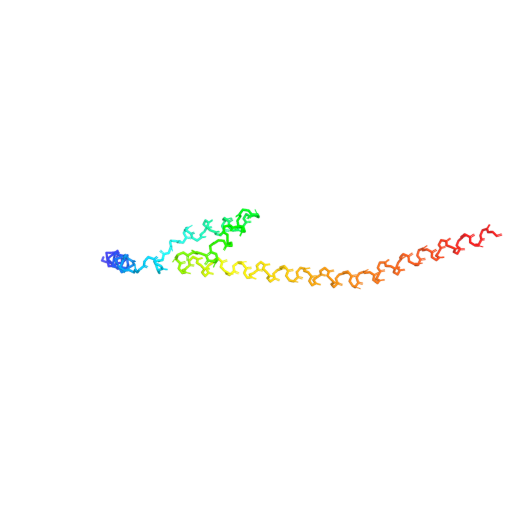 . GLU A 1 100 ? 25.188 -4.650 -35.708 1.00 89.88 100 GLU A N 1
ATOM 807 C CA . GLU A 1 100 ? 26.016 -5.784 -36.139 1.00 89.88 100 GLU A CA 1
ATOM 808 C C . GLU A 1 100 ? 25.282 -6.644 -37.176 1.00 89.88 100 GLU A C 1
ATOM 810 O O . GLU A 1 100 ? 25.789 -6.874 -38.270 1.00 89.88 100 GLU A O 1
ATOM 815 N N . LEU A 1 101 ? 24.015 -6.969 -36.909 1.00 91.25 101 LEU A N 1
ATOM 816 C CA . LEU A 1 101 ? 23.176 -7.741 -37.824 1.00 91.25 101 LEU A CA 1
ATOM 817 C C . LEU A 1 101 ? 22.919 -6.999 -39.150 1.00 91.25 101 LEU A C 1
ATOM 819 O O . LEU A 1 101 ? 22.921 -7.608 -40.217 1.00 91.25 101 LEU A O 1
ATOM 823 N N . VAL A 1 102 ? 22.740 -5.674 -39.114 1.00 93.62 102 VAL A N 1
ATOM 824 C CA . VAL A 1 102 ? 22.615 -4.852 -40.331 1.00 93.62 102 VAL A CA 1
ATOM 825 C C . VAL A 1 102 ? 23.921 -4.833 -41.133 1.00 93.62 102 VAL A C 1
ATOM 827 O O . VAL A 1 102 ? 23.876 -4.967 -42.356 1.00 93.62 102 VAL A O 1
ATOM 830 N N . ASN A 1 103 ? 25.073 -4.702 -40.473 1.00 93.94 103 ASN A N 1
ATOM 831 C CA . ASN A 1 103 ? 26.377 -4.694 -41.137 1.00 93.94 103 ASN A CA 1
ATOM 832 C C . ASN A 1 103 ? 26.682 -6.037 -41.814 1.00 93.94 103 ASN A C 1
ATOM 834 O O . ASN A 1 103 ? 27.149 -6.042 -42.953 1.00 93.94 103 ASN A O 1
ATOM 838 N N . ASP A 1 104 ? 26.348 -7.155 -41.168 1.00 92.69 104 ASP A N 1
ATOM 839 C CA . ASP A 1 104 ? 26.518 -8.499 -41.729 1.00 92.69 104 ASP A CA 1
ATOM 840 C C . ASP A 1 104 ? 25.638 -8.725 -42.965 1.00 92.69 104 ASP A C 1
ATOM 842 O O . ASP A 1 104 ? 26.092 -9.267 -43.976 1.00 92.69 104 ASP A O 1
ATOM 846 N N . LEU A 1 105 ? 24.386 -8.256 -42.927 1.00 92.62 105 LEU A N 1
ATOM 847 C CA . LEU A 1 105 ? 23.483 -8.331 -44.078 1.00 92.62 105 LEU A CA 1
ATOM 848 C C . LEU A 1 105 ? 23.978 -7.479 -45.254 1.00 92.62 105 LEU A C 1
ATOM 850 O O . LEU A 1 105 ? 23.921 -7.925 -46.401 1.00 92.62 105 LEU A O 1
ATOM 854 N N . ILE A 1 106 ? 24.492 -6.275 -44.986 1.00 93.25 106 ILE A N 1
ATOM 855 C CA . ILE A 1 106 ? 25.080 -5.403 -46.015 1.00 93.25 106 ILE A CA 1
ATOM 856 C C . ILE A 1 106 ? 26.346 -6.039 -46.604 1.00 93.25 106 ILE A C 1
ATOM 858 O O . ILE A 1 106 ? 26.535 -6.016 -47.821 1.00 93.25 106 ILE A O 1
ATOM 862 N N . ALA A 1 107 ? 27.200 -6.640 -45.772 1.00 92.94 107 ALA A N 1
ATOM 863 C CA . ALA A 1 107 ? 28.407 -7.326 -46.224 1.00 92.94 107 ALA A CA 1
ATOM 864 C C . ALA A 1 107 ? 28.082 -8.528 -47.127 1.00 92.94 107 ALA A C 1
ATOM 866 O O . ALA A 1 107 ? 28.692 -8.684 -48.185 1.00 92.94 107 ALA A O 1
ATOM 867 N N . ALA A 1 108 ? 27.080 -9.332 -46.760 1.00 91.75 108 ALA A N 1
ATOM 868 C CA . ALA A 1 108 ? 26.612 -10.449 -47.579 1.00 91.75 108 ALA A CA 1
ATOM 869 C C . ALA A 1 108 ? 26.017 -9.986 -48.923 1.00 91.75 108 ALA A C 1
ATOM 871 O O . ALA A 1 108 ? 26.268 -10.603 -49.960 1.00 91.75 108 ALA A O 1
ATOM 872 N N . ALA A 1 109 ? 25.272 -8.876 -48.928 1.00 89.81 109 ALA A N 1
ATOM 873 C CA . ALA A 1 109 ? 24.721 -8.296 -50.151 1.00 89.81 109 ALA A CA 1
ATOM 874 C C . ALA A 1 109 ? 25.821 -7.779 -51.097 1.00 89.81 109 ALA A C 1
ATOM 876 O O . ALA A 1 109 ? 25.776 -8.048 -52.292 1.00 89.81 109 ALA A O 1
ATOM 877 N N . ASN A 1 110 ? 26.848 -7.105 -50.573 1.00 89.69 110 ASN A N 1
ATOM 878 C CA . ASN A 1 110 ? 27.950 -6.576 -51.386 1.00 89.69 110 ASN A CA 1
ATOM 879 C C . ASN A 1 110 ? 28.911 -7.657 -51.911 1.00 89.69 110 ASN A C 1
ATOM 881 O O . ASN A 1 110 ? 29.638 -7.397 -52.859 1.00 89.69 110 ASN A O 1
ATOM 885 N N . ALA A 1 111 ? 28.941 -8.849 -51.308 1.00 84.12 111 ALA A N 1
ATOM 886 C CA . ALA A 1 111 ? 29.784 -9.963 -51.755 1.00 84.12 111 ALA A CA 1
ATOM 887 C C . ALA A 1 111 ? 29.161 -10.801 -52.889 1.00 84.12 111 ALA A C 1
ATOM 889 O O . ALA A 1 111 ? 29.826 -11.674 -53.444 1.00 84.12 111 ALA A O 1
ATOM 890 N N . THR A 1 112 ? 27.878 -10.583 -53.197 1.00 73.25 112 THR A N 1
ATOM 891 C CA . THR A 1 112 ? 27.130 -11.326 -54.229 1.00 73.25 112 THR A CA 1
ATOM 892 C C . THR A 1 112 ? 26.923 -10.539 -55.527 1.00 73.25 112 THR A C 1
ATOM 894 O O . THR A 1 112 ? 26.427 -11.110 -56.499 1.00 73.25 112 THR A O 1
ATOM 897 N N . VAL A 1 113 ? 27.329 -9.264 -55.552 1.00 60.78 113 VAL A N 1
ATOM 898 C CA . VAL A 1 113 ? 27.379 -8.375 -56.727 1.00 60.78 113 VAL A CA 1
ATOM 899 C C . VAL A 1 113 ? 28.822 -8.245 -57.194 1.00 60.78 113 VAL A C 1
ATOM 901 O O . VAL A 1 113 ? 29.038 -8.291 -58.425 1.00 60.78 113 VAL A O 1
#

Sequence (113 aa):
MKKVKKISKRKQIRNIEKQLPKSYRPITGWGYFWRTVLYAIPVIGWLVLLFNAIGAKNRNVRYFARAPFCALLLVLILAVVAVVVDLLLLKGAMMAWVQELVNDLIAAANATV

Secondary structure (DSSP, 8-state):
-HHHHHHHHHHHHHHHHHHS-GGGPPPPHHHHHHHHHHHHSTTHHHHHHHHHHHH-SSHHHHHHHHHHHHHHHHHHHHHHHHHHHHHHHHHHHHHHHHHHHHHHHHHHHHT--

Radius of gyration: 29.22 Å; chains: 1; bounding box: 45×30×98 Å

pLDDT: mean 87.92, std 6.44, range [60.78, 95.75]